Protein AF-Q1CZP7-F1 (afdb_monomer_lite)

Sequence (138 aa):
MSERHPLPHEVVRAWRQCQLPRPSSPALLDLFERGFQALWRRGRSALGEVTLVVILERVLQRVVQAHPHLSALVVTSEGLRFEGLHPVVAEFDPERLEESLVVLVEEWLRVLGALTGEVLSAALREELLAVEGTRPPR

Secondary structure (DSSP, 8-state):
----PPPHHHHHHHHHHTSPSPPPHHHHHHHHHHHHHHHHHHHHHHH-HHHHHHHHHHHHHHHHTT-GGGGG-EEETTEEE-TTTTTTGGGS-HHHHHHHHHHHHHHHHHHHHHHHTTHHHHHHHHHHHTPPP-PPP-

Radius of gyration: 14.55 Å; chains: 1; bounding box: 40×35×41 Å

Structure (mmCIF, N/CA/C/O backbone):
data_AF-Q1CZP7-F1
#
_entry.id   AF-Q1CZP7-F1
#
loop_
_atom_site.group_PDB
_atom_site.id
_atom_site.type_symbol
_atom_site.label_atom_id
_atom_site.label_alt_id
_atom_site.label_comp_id
_atom_site.label_asym_id
_atom_site.label_entity_id
_atom_site.label_seq_id
_atom_site.pdbx_PDB_ins_code
_atom_site.Cartn_x
_atom_site.Cartn_y
_atom_site.Cartn_z
_atom_site.occupancy
_atom_site.B_iso_or_equiv
_atom_site.auth_seq_id
_atom_site.auth_comp_id
_atom_site.auth_asym_id
_atom_site.auth_atom_id
_atom_site.pdbx_PDB_model_num
ATOM 1 N N . MET A 1 1 ? 2.419 20.225 22.899 1.00 34.28 1 MET A N 1
ATOM 2 C CA . MET A 1 1 ? 3.570 19.938 22.020 1.00 34.28 1 MET A CA 1
ATOM 3 C C . MET A 1 1 ? 3.029 19.123 20.863 1.00 34.28 1 MET A C 1
ATOM 5 O O . MET A 1 1 ? 2.687 17.974 21.081 1.00 34.28 1 MET A O 1
ATOM 9 N N . SER A 1 2 ? 2.811 19.730 19.695 1.00 37.66 2 SER A N 1
ATOM 10 C CA . SER A 1 2 ? 2.306 18.986 18.535 1.00 37.66 2 SER A CA 1
ATOM 11 C C . SER A 1 2 ? 3.445 18.147 17.969 1.00 37.66 2 SER A C 1
ATOM 13 O O . SER A 1 2 ? 4.345 18.689 17.329 1.00 37.66 2 SER A O 1
ATOM 15 N N . GLU A 1 3 ? 3.435 16.846 18.244 1.00 45.94 3 GLU A N 1
ATOM 16 C CA . GLU A 1 3 ? 4.293 15.883 17.559 1.00 45.94 3 GLU A CA 1
ATOM 17 C C . GLU A 1 3 ? 3.949 15.925 16.067 1.00 45.94 3 GLU A C 1
ATOM 19 O O . GLU A 1 3 ? 2.875 15.485 15.647 1.00 45.94 3 GLU A O 1
ATOM 24 N N . ARG A 1 4 ? 4.835 16.517 15.253 1.00 53.47 4 ARG A N 1
ATOM 25 C CA . ARG A 1 4 ? 4.748 16.403 13.795 1.00 53.47 4 ARG A CA 1
ATOM 26 C C . ARG A 1 4 ? 4.972 14.937 13.447 1.00 53.47 4 ARG A C 1
ATOM 28 O O . ARG A 1 4 ? 6.110 14.484 13.397 1.00 53.47 4 ARG A O 1
ATOM 35 N N . HIS A 1 5 ? 3.886 14.208 13.227 1.00 57.84 5 HIS A N 1
ATOM 36 C CA . HIS A 1 5 ? 3.965 12.891 12.620 1.00 57.84 5 HIS A CA 1
ATOM 37 C C . HIS A 1 5 ? 4.403 13.074 11.160 1.00 57.84 5 HIS A C 1
ATOM 39 O O . HIS A 1 5 ? 3.803 13.902 10.466 1.00 57.84 5 HIS A O 1
ATOM 45 N N . PRO A 1 6 ? 5.447 12.362 10.699 1.00 63.00 6 PRO A N 1
ATOM 46 C CA . PRO A 1 6 ? 5.902 12.458 9.319 1.00 63.00 6 PRO A CA 1
ATOM 47 C C . PRO A 1 6 ? 4.767 12.076 8.372 1.00 63.00 6 PRO A C 1
ATOM 49 O O . PRO A 1 6 ? 3.977 11.163 8.648 1.00 63.00 6 PRO A O 1
ATOM 52 N N . LEU A 1 7 ? 4.667 12.809 7.264 1.00 72.94 7 LEU A N 1
ATOM 53 C CA . LEU A 1 7 ? 3.611 12.584 6.283 1.00 72.94 7 LEU A CA 1
ATOM 54 C C . LEU A 1 7 ? 3.800 11.198 5.637 1.00 72.94 7 LEU A C 1
ATOM 56 O O . LEU A 1 7 ? 4.934 10.724 5.538 1.00 72.94 7 LEU A O 1
ATOM 60 N N . PRO A 1 8 ? 2.727 10.538 5.156 1.00 72.44 8 PR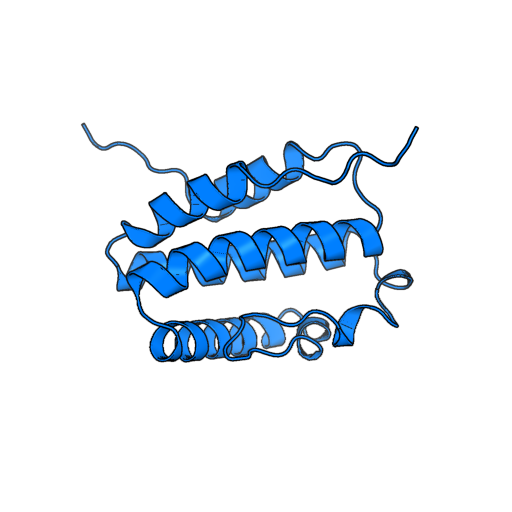O A N 1
ATOM 61 C CA . PRO A 1 8 ? 2.825 9.201 4.564 1.00 72.44 8 PRO A CA 1
ATOM 62 C C . PRO A 1 8 ? 3.934 9.070 3.511 1.00 72.44 8 PRO A C 1
ATOM 64 O O . PRO A 1 8 ? 4.673 8.089 3.521 1.00 72.44 8 PRO A O 1
ATOM 67 N N . HIS A 1 9 ? 4.112 10.096 2.676 1.00 72.62 9 HIS A N 1
ATOM 68 C CA . HIS A 1 9 ? 5.128 10.105 1.627 1.00 72.62 9 HIS A CA 1
ATOM 69 C C . HIS A 1 9 ? 6.569 10.143 2.136 1.00 72.62 9 HIS A C 1
ATOM 71 O O . HIS A 1 9 ? 7.462 9.551 1.533 1.00 72.62 9 HIS A O 1
ATOM 77 N N . GLU A 1 10 ? 6.821 10.799 3.268 1.00 79.62 10 GLU A N 1
ATOM 78 C CA . GLU A 1 10 ? 8.163 10.867 3.848 1.00 79.62 10 GLU A CA 1
ATOM 79 C C . GLU A 1 10 ? 8.587 9.492 4.368 1.00 79.62 10 GLU A C 1
ATOM 81 O O . GLU A 1 10 ? 9.721 9.072 4.145 1.00 79.62 10 GLU A O 1
ATOM 86 N N . VAL A 1 11 ? 7.662 8.752 4.992 1.00 84.69 11 VAL A N 1
ATOM 87 C CA . VAL A 1 11 ? 7.957 7.423 5.544 1.00 84.69 11 VAL A CA 1
ATOM 88 C C . VAL A 1 11 ? 8.129 6.372 4.457 1.00 84.69 11 VAL A C 1
ATOM 90 O O . VAL A 1 11 ? 9.077 5.596 4.528 1.00 84.69 11 VAL A O 1
ATOM 93 N N . VAL A 1 12 ? 7.268 6.349 3.435 1.00 86.44 12 VAL A N 1
ATOM 94 C CA . VAL A 1 12 ? 7.395 5.370 2.340 1.00 86.44 12 VAL A CA 1
ATOM 95 C C . VAL A 1 12 ? 8.710 5.584 1.581 1.00 86.44 12 VAL A C 1
ATOM 97 O O . VAL A 1 12 ? 9.421 4.623 1.281 1.00 86.44 12 VAL A O 1
ATOM 100 N N . ARG A 1 13 ? 9.098 6.846 1.346 1.00 84.06 13 ARG A N 1
ATOM 101 C CA . ARG A 1 13 ? 10.393 7.182 0.737 1.00 84.06 13 ARG A CA 1
ATOM 102 C C . ARG A 1 13 ? 11.572 6.816 1.632 1.00 84.06 13 ARG A C 1
ATOM 104 O O . ARG A 1 13 ? 12.543 6.260 1.124 1.00 84.06 13 ARG A O 1
ATOM 111 N N . ALA A 1 14 ? 11.499 7.096 2.933 1.00 85.25 14 ALA A N 1
ATOM 112 C CA . ALA A 1 14 ? 12.545 6.722 3.883 1.00 85.25 14 ALA A CA 1
ATOM 113 C C . ALA A 1 14 ? 12.726 5.198 3.944 1.00 85.25 14 ALA A C 1
ATOM 115 O O . ALA A 1 14 ? 13.845 4.710 3.802 1.00 85.25 14 ALA A O 1
ATOM 116 N N . TRP A 1 15 ? 11.624 4.449 4.047 1.00 88.50 15 TRP A N 1
ATOM 117 C CA . TRP A 1 15 ? 11.628 2.988 4.002 1.00 88.50 15 TRP A CA 1
ATOM 118 C C . TRP A 1 15 ? 12.312 2.466 2.737 1.00 88.50 15 TRP A C 1
ATOM 120 O O . TRP A 1 15 ? 13.215 1.639 2.835 1.00 88.50 15 TRP A O 1
ATOM 130 N N . ARG A 1 16 ? 11.976 3.003 1.556 1.00 87.88 16 ARG A N 1
ATOM 131 C CA . ARG A 1 16 ? 12.665 2.652 0.306 1.00 87.88 16 ARG A CA 1
ATOM 132 C C . ARG A 1 16 ? 14.156 2.974 0.389 1.00 87.88 16 ARG A C 1
ATOM 134 O O . ARG A 1 16 ? 14.985 2.154 0.003 1.00 87.88 16 ARG A O 1
ATOM 141 N N . GLN A 1 17 ? 14.524 4.171 0.840 1.00 83.44 17 GLN A N 1
ATOM 142 C CA . GLN A 1 17 ?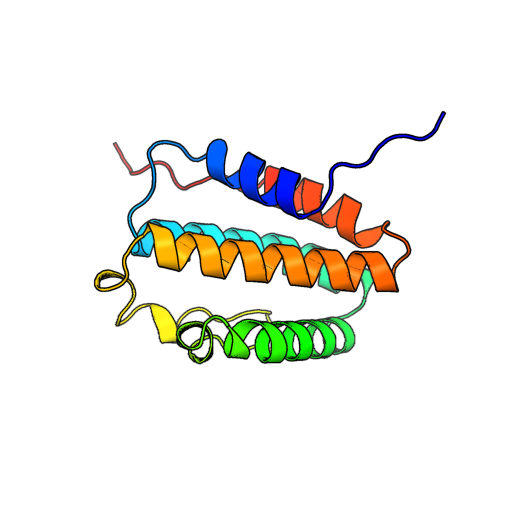 15.922 4.618 0.884 1.00 83.44 17 GLN A CA 1
ATOM 143 C C . GLN A 1 17 ? 16.800 3.752 1.795 1.00 83.44 17 GLN A C 1
ATOM 145 O O . GLN A 1 17 ? 17.999 3.654 1.546 1.00 83.44 17 GLN A O 1
ATOM 150 N N . CYS A 1 18 ? 16.223 3.078 2.790 1.00 82.25 18 CYS A N 1
ATOM 151 C CA . CYS A 1 18 ? 16.938 2.104 3.612 1.00 82.25 18 CYS A CA 1
ATOM 152 C C . CYS A 1 18 ? 17.309 0.812 2.856 1.00 82.25 18 CYS A C 1
ATOM 154 O O . CYS A 1 18 ? 18.206 0.099 3.296 1.00 82.25 18 CYS A O 1
ATOM 156 N N . GLN A 1 19 ? 16.690 0.528 1.706 1.00 80.06 19 GLN A N 1
ATOM 157 C CA . GLN A 1 19 ? 16.872 -0.716 0.942 1.00 80.06 19 GLN A CA 1
ATOM 158 C C . GLN A 1 19 ? 17.930 -0.604 -0.164 1.00 80.06 19 GLN A C 1
ATOM 160 O O . GLN A 1 19 ? 17.745 -1.126 -1.260 1.00 80.06 19 GLN A O 1
ATOM 165 N N . LEU A 1 20 ? 19.030 0.113 0.084 1.00 72.19 20 LEU A N 1
ATOM 166 C CA . LEU A 1 20 ? 20.118 0.248 -0.891 1.00 72.19 20 LEU A CA 1
ATOM 167 C C . LEU A 1 20 ? 20.957 -1.043 -1.001 1.00 72.19 20 LEU A C 1
ATOM 169 O O . LEU A 1 20 ? 21.191 -1.704 0.014 1.00 72.19 20 LEU A O 1
ATOM 173 N N . PRO A 1 21 ? 21.495 -1.380 -2.193 1.00 79.69 21 PRO A N 1
ATOM 174 C CA . PRO A 1 21 ? 21.443 -0.636 -3.459 1.00 79.69 21 PRO A CA 1
ATOM 175 C C . PRO A 1 21 ? 20.060 -0.679 -4.120 1.00 79.69 21 PRO A C 1
ATOM 177 O O . PRO A 1 21 ? 19.236 -1.522 -3.788 1.00 79.69 21 PRO A O 1
ATOM 180 N N . ARG A 1 22 ? 19.806 0.228 -5.073 1.00 78.81 22 ARG A N 1
ATOM 181 C CA . ARG A 1 22 ? 18.522 0.280 -5.782 1.00 78.81 22 ARG A CA 1
ATOM 182 C C . ARG A 1 22 ? 18.169 -1.101 -6.369 1.00 78.81 22 ARG A C 1
ATOM 184 O O . ARG A 1 22 ? 18.976 -1.622 -7.142 1.00 78.81 22 ARG A O 1
ATOM 191 N N . PRO A 1 23 ? 16.996 -1.677 -6.053 1.00 81.56 23 PRO A N 1
ATOM 192 C CA . PRO A 1 23 ? 16.636 -2.985 -6.573 1.00 81.56 23 PRO A CA 1
ATOM 193 C C . PRO A 1 23 ? 16.273 -2.914 -8.062 1.00 81.56 23 PRO A C 1
ATOM 195 O O . PRO A 1 23 ? 15.847 -1.876 -8.571 1.00 81.56 23 PRO A O 1
ATOM 198 N N . SER A 1 24 ? 16.423 -4.041 -8.756 1.00 89.44 24 SER A N 1
ATOM 199 C CA . SER A 1 24 ? 15.825 -4.248 -10.077 1.00 89.44 24 SER A CA 1
ATOM 200 C C . SER A 1 24 ? 14.295 -4.266 -9.980 1.00 89.44 24 SER A C 1
ATOM 202 O O . SER A 1 24 ? 13.748 -4.479 -8.899 1.00 89.44 24 SER A O 1
ATOM 204 N N . SER A 1 25 ? 13.585 -4.098 -11.098 1.00 92.00 25 SER A N 1
ATOM 205 C CA . SER A 1 25 ? 12.114 -4.118 -11.121 1.00 92.00 25 SER A CA 1
ATOM 206 C C . SER A 1 25 ? 11.490 -5.365 -10.463 1.00 92.00 25 SER A C 1
ATOM 208 O O . SER A 1 25 ? 10.584 -5.189 -9.650 1.00 92.00 25 SER A O 1
ATOM 210 N N . PRO A 1 26 ? 11.987 -6.604 -10.687 1.00 91.88 26 PRO A N 1
ATOM 211 C CA . PRO A 1 26 ? 11.509 -7.773 -9.942 1.00 91.88 26 PRO A CA 1
ATOM 212 C C . PRO A 1 26 ? 11.734 -7.665 -8.426 1.00 91.88 26 PRO A C 1
ATOM 214 O O . PRO A 1 26 ? 10.818 -7.897 -7.646 1.00 91.88 26 PRO A O 1
ATOM 217 N N . ALA A 1 27 ? 12.929 -7.248 -7.995 1.00 90.69 27 ALA A N 1
ATOM 218 C CA . ALA A 1 27 ? 13.248 -7.122 -6.572 1.00 90.69 27 ALA A CA 1
ATOM 219 C C . ALA A 1 27 ? 12.465 -5.984 -5.888 1.00 90.69 27 ALA A C 1
ATOM 221 O O . ALA A 1 27 ? 12.162 -6.069 -4.698 1.00 90.69 27 ALA A O 1
ATOM 222 N N . LEU A 1 28 ? 12.126 -4.925 -6.634 1.00 91.94 28 LEU A N 1
ATOM 223 C CA . LEU A 1 28 ? 11.204 -3.880 -6.196 1.00 91.94 28 LEU A CA 1
ATOM 224 C C . LEU A 1 28 ? 9.806 -4.460 -5.981 1.00 91.94 28 LEU A C 1
ATOM 226 O O . LEU A 1 28 ? 9.219 -4.225 -4.929 1.00 91.94 28 LEU A O 1
ATOM 230 N N . LEU A 1 29 ? 9.293 -5.237 -6.937 1.00 92.88 29 LEU A N 1
ATOM 231 C CA . LEU A 1 29 ? 7.976 -5.859 -6.825 1.00 92.88 29 LEU A CA 1
ATOM 232 C C . LEU A 1 29 ? 7.879 -6.744 -5.577 1.00 92.88 29 LEU A C 1
ATOM 234 O O . LEU A 1 29 ? 6.975 -6.541 -4.772 1.00 92.88 29 LEU A O 1
ATOM 238 N N . ASP A 1 30 ? 8.868 -7.613 -5.355 1.00 92.50 30 ASP A N 1
ATOM 239 C CA . ASP A 1 30 ? 8.933 -8.486 -4.175 1.00 92.50 30 ASP A CA 1
ATOM 240 C C . ASP A 1 30 ? 8.988 -7.684 -2.861 1.00 92.50 30 ASP A C 1
ATOM 242 O O . ASP A 1 30 ? 8.360 -8.037 -1.859 1.00 92.50 30 ASP A O 1
ATOM 246 N N . LEU A 1 31 ? 9.758 -6.589 -2.835 1.00 92.69 31 LEU A N 1
ATOM 247 C CA . LEU A 1 31 ? 9.850 -5.706 -1.671 1.00 92.69 31 LEU A CA 1
ATOM 248 C C . LEU A 1 31 ? 8.494 -5.064 -1.353 1.00 92.69 31 LEU A C 1
ATOM 250 O O . LEU A 1 31 ? 8.078 -5.053 -0.192 1.00 92.69 31 LEU A O 1
ATOM 254 N N . PHE A 1 32 ? 7.814 -4.533 -2.369 1.00 94.19 32 PHE A N 1
ATOM 255 C CA . PHE A 1 32 ? 6.507 -3.909 -2.199 1.00 94.19 32 PHE A CA 1
ATOM 256 C C . PHE A 1 32 ? 5.435 -4.926 -1.837 1.00 94.19 32 PHE A C 1
ATOM 258 O O . PHE A 1 32 ? 4.630 -4.634 -0.959 1.00 94.19 32 PHE A O 1
ATOM 265 N N . GLU A 1 33 ? 5.452 -6.122 -2.417 1.00 94.88 33 GLU A N 1
ATOM 266 C CA . GLU A 1 33 ? 4.530 -7.189 -2.038 1.00 94.88 33 GLU A CA 1
ATOM 267 C C . GLU A 1 33 ? 4.653 -7.518 -0.542 1.00 94.88 33 GLU A C 1
ATOM 269 O O . GLU A 1 33 ? 3.653 -7.498 0.181 1.00 94.88 33 GLU A O 1
ATOM 274 N N . ARG A 1 34 ? 5.879 -7.701 -0.029 1.00 94.06 34 ARG A N 1
ATOM 275 C CA . ARG A 1 34 ? 6.110 -7.897 1.416 1.00 94.06 34 ARG A CA 1
ATOM 276 C C . ARG A 1 34 ? 5.644 -6.707 2.254 1.00 94.06 34 ARG A C 1
ATOM 278 O O . ARG A 1 34 ? 5.028 -6.904 3.304 1.00 94.06 34 ARG A O 1
ATOM 285 N N . GLY A 1 35 ? 5.915 -5.486 1.791 1.00 94.38 35 GLY A N 1
ATOM 286 C CA . GLY A 1 35 ? 5.437 -4.250 2.413 1.00 94.38 35 GLY A CA 1
ATOM 287 C C . GLY A 1 35 ? 3.914 -4.237 2.550 1.00 94.38 35 GLY A C 1
ATOM 288 O O . GLY A 1 35 ? 3.382 -4.085 3.650 1.00 94.38 35 GLY A O 1
ATOM 289 N N . PHE A 1 36 ? 3.202 -4.490 1.452 1.00 95.88 36 PHE A N 1
ATOM 290 C CA . PHE A 1 36 ? 1.744 -4.570 1.426 1.00 95.88 36 PHE A CA 1
ATOM 291 C C . PHE A 1 36 ? 1.202 -5.684 2.314 1.00 95.88 36 PHE A C 1
ATOM 293 O O . PHE A 1 36 ? 0.217 -5.461 3.012 1.00 95.88 36 PHE A O 1
ATOM 300 N N . GLN A 1 37 ? 1.837 -6.855 2.346 1.00 95.31 37 GLN A N 1
ATOM 301 C CA . GLN A 1 37 ? 1.418 -7.946 3.227 1.00 95.31 37 GLN A CA 1
ATOM 302 C C . GLN A 1 37 ? 1.564 -7.582 4.714 1.00 95.31 37 GLN A C 1
ATOM 304 O O . GLN A 1 37 ? 0.690 -7.914 5.519 1.00 95.31 37 GLN A O 1
ATO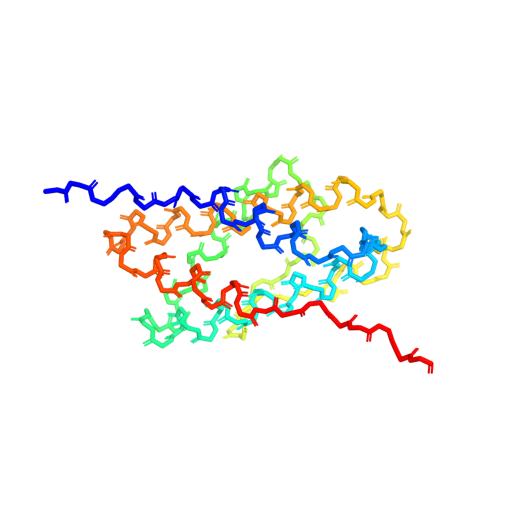M 309 N N . ALA A 1 38 ? 2.635 -6.884 5.109 1.00 94.94 38 ALA A N 1
ATOM 310 C CA . ALA A 1 38 ? 2.794 -6.396 6.481 1.00 94.94 38 ALA A CA 1
ATOM 311 C C . ALA A 1 38 ? 1.688 -5.394 6.849 1.00 94.94 38 ALA A C 1
ATOM 313 O O . ALA A 1 38 ? 0.970 -5.587 7.835 1.00 94.94 38 ALA A O 1
ATOM 314 N N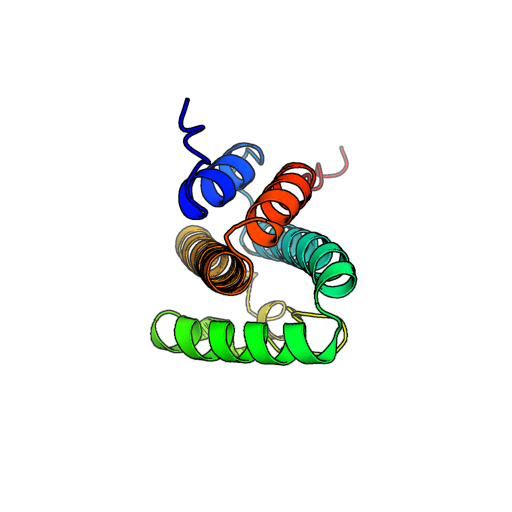 . LEU A 1 39 ? 1.476 -4.400 5.985 1.00 95.88 39 LEU A N 1
ATOM 315 C CA . LEU A 1 39 ? 0.416 -3.407 6.133 1.00 95.88 39 LEU A CA 1
ATOM 316 C C . LEU A 1 39 ? -0.978 -4.052 6.197 1.00 95.88 39 LEU A C 1
ATOM 318 O O . LEU A 1 39 ? -1.791 -3.716 7.059 1.00 95.88 39 LEU A O 1
ATOM 322 N N . TRP A 1 40 ? -1.254 -5.020 5.322 1.00 96.62 40 TRP A N 1
ATOM 323 C CA . TRP A 1 40 ? -2.529 -5.728 5.261 1.00 96.62 40 TRP A CA 1
ATOM 324 C C . TRP A 1 40 ? -2.825 -6.476 6.555 1.00 96.62 40 TRP A C 1
ATOM 326 O O . TRP A 1 40 ? -3.903 -6.311 7.123 1.00 96.62 40 TRP A O 1
ATOM 336 N N . ARG A 1 41 ? -1.865 -7.257 7.069 1.00 95.44 41 ARG A N 1
ATOM 337 C CA . ARG A 1 41 ? -2.035 -8.006 8.326 1.00 95.44 41 ARG A CA 1
ATOM 338 C C . ARG A 1 41 ? -2.388 -7.077 9.485 1.00 95.44 41 ARG A C 1
ATOM 340 O O . ARG A 1 41 ? -3.337 -7.348 10.226 1.00 95.44 41 ARG A O 1
ATOM 347 N N . ARG A 1 42 ? -1.674 -5.957 9.614 1.00 95.00 42 ARG A N 1
ATOM 348 C CA . ARG A 1 42 ? -1.925 -4.978 10.677 1.00 95.00 42 ARG A CA 1
ATOM 349 C C . ARG A 1 42 ? -3.257 -4.249 10.502 1.00 95.00 42 ARG A C 1
ATOM 351 O O . ARG A 1 42 ? -3.980 -4.079 11.487 1.00 95.00 42 ARG A O 1
ATOM 358 N N . GLY A 1 43 ? -3.589 -3.847 9.275 1.00 95.06 43 GLY A N 1
ATOM 359 C CA . GLY A 1 43 ? -4.843 -3.174 8.935 1.00 95.06 43 GLY A CA 1
ATOM 360 C C . GLY A 1 43 ? -6.061 -4.069 9.152 1.00 95.06 43 GLY A C 1
ATOM 361 O O . GLY A 1 43 ? -7.054 -3.632 9.733 1.00 95.06 43 GLY A O 1
ATOM 362 N N . ARG A 1 44 ? -5.960 -5.347 8.769 1.00 95.88 44 ARG A N 1
ATOM 363 C CA . ARG A 1 44 ? -7.025 -6.348 8.916 1.00 95.88 44 ARG A CA 1
ATOM 364 C C . ARG A 1 44 ? -7.387 -6.560 10.381 1.00 95.88 44 ARG A C 1
ATOM 366 O O . ARG A 1 44 ? -8.567 -6.656 10.700 1.00 95.88 44 ARG A O 1
ATOM 373 N N . SER A 1 45 ? -6.389 -6.592 11.264 1.00 93.56 45 SER A N 1
ATOM 374 C CA . SER A 1 45 ? -6.595 -6.689 12.716 1.00 93.56 45 SER A CA 1
ATOM 375 C C . SER A 1 45 ? -7.370 -5.489 13.286 1.00 93.56 45 SER A C 1
ATOM 377 O O . SER A 1 45 ? -8.121 -5.635 14.245 1.00 93.56 45 SER A O 1
ATOM 379 N N . ALA A 1 46 ? -7.233 -4.305 12.677 1.00 93.38 46 ALA A N 1
ATOM 380 C CA . ALA A 1 46 ? -7.868 -3.080 13.158 1.00 93.38 46 ALA A CA 1
ATOM 381 C C . ALA A 1 46 ? -9.274 -2.826 12.582 1.00 93.38 46 ALA A C 1
ATOM 383 O O . ALA A 1 46 ? -10.163 -2.415 13.321 1.00 93.38 46 ALA A O 1
ATOM 384 N N . LEU A 1 47 ? -9.477 -3.028 11.275 1.00 94.25 47 LEU A N 1
ATOM 385 C CA . LEU A 1 47 ? -10.713 -2.638 10.569 1.00 94.25 47 LEU A CA 1
ATOM 386 C C . LEU A 1 47 ? -11.566 -3.819 10.091 1.00 94.25 47 LEU A C 1
ATOM 388 O O . LEU A 1 47 ? -12.684 -3.618 9.607 1.00 94.25 47 LEU A O 1
ATOM 392 N N . GLY A 1 48 ? -11.046 -5.040 10.208 1.00 95.81 48 GLY A N 1
ATOM 393 C CA . GLY A 1 48 ? -11.632 -6.219 9.589 1.00 95.81 48 GLY A CA 1
ATOM 394 C C . GLY A 1 48 ? -11.356 -6.296 8.085 1.00 95.81 48 GLY A C 1
ATOM 395 O O . GLY A 1 48 ? -11.006 -5.319 7.424 1.00 95.81 48 GLY A O 1
ATOM 396 N N . GLU A 1 49 ? -11.507 -7.501 7.543 1.00 95.75 49 GLU A N 1
ATOM 397 C CA . GLU A 1 49 ? -11.172 -7.829 6.153 1.00 95.75 49 GLU A CA 1
ATOM 398 C C . GLU A 1 49 ? -12.040 -7.068 5.142 1.00 95.75 49 GLU A C 1
ATOM 400 O O . GLU A 1 49 ? -11.510 -6.368 4.285 1.00 95.75 49 GLU A O 1
ATOM 405 N N . VAL A 1 50 ? -13.369 -7.142 5.283 1.00 96.88 50 VAL A N 1
ATOM 406 C CA . VAL A 1 50 ? -14.329 -6.550 4.331 1.00 96.88 50 VAL A CA 1
ATOM 407 C C . VAL A 1 50 ? -14.105 -5.046 4.167 1.00 96.88 50 VAL A C 1
ATOM 409 O O . VAL A 1 50 ? -14.022 -4.545 3.048 1.00 96.88 50 VAL A O 1
ATOM 412 N N . THR A 1 51 ? -13.955 -4.322 5.277 1.00 96.31 51 THR A N 1
ATOM 413 C CA . THR A 1 51 ? -13.697 -2.876 5.265 1.00 96.31 51 THR A CA 1
ATOM 414 C C . THR A 1 51 ? -12.395 -2.552 4.538 1.00 96.31 51 THR A C 1
ATOM 416 O O . THR A 1 51 ? -12.336 -1.608 3.750 1.00 96.31 51 THR A O 1
ATOM 419 N N . LEU A 1 52 ? -11.345 -3.336 4.793 1.00 96.88 52 LEU A N 1
ATOM 420 C CA . LEU A 1 52 ? -10.025 -3.086 4.231 1.00 96.88 52 LEU A CA 1
ATOM 421 C C . LEU A 1 52 ? -9.973 -3.372 2.727 1.00 96.88 52 LEU A C 1
ATOM 423 O O . LEU A 1 52 ? -9.363 -2.588 2.001 1.00 96.88 52 LEU A O 1
ATOM 427 N N . VAL A 1 53 ? -10.662 -4.424 2.262 1.00 98.06 53 VAL A N 1
ATOM 428 C CA . VAL A 1 53 ? -10.853 -4.720 0.831 1.00 98.06 53 VAL A CA 1
ATOM 429 C C . VAL A 1 53 ? -11.474 -3.515 0.129 1.00 98.06 53 VAL A C 1
ATOM 431 O O . VAL A 1 53 ? -10.869 -2.974 -0.791 1.00 98.06 53 VAL A O 1
ATOM 434 N N . VAL A 1 54 ? -12.619 -3.026 0.616 1.00 98.00 54 VAL A N 1
ATOM 435 C CA . VAL A 1 54 ? -13.351 -1.911 -0.017 1.00 98.00 54 VAL A CA 1
ATOM 436 C C . VAL A 1 54 ? -12.505 -0.635 -0.083 1.00 98.00 54 VAL A C 1
ATOM 438 O O . VAL A 1 54 ? -12.519 0.090 -1.082 1.00 98.00 54 VAL A O 1
ATOM 441 N N . ILE A 1 55 ? -11.747 -0.342 0.978 1.00 97.25 55 ILE A N 1
ATOM 442 C CA . ILE A 1 55 ? -10.843 0.814 1.001 1.00 97.25 55 ILE A CA 1
ATOM 443 C C . ILE A 1 55 ? -9.734 0.649 -0.042 1.00 97.25 55 ILE A C 1
ATOM 445 O O . ILE A 1 55 ? -9.469 1.583 -0.802 1.00 97.25 55 ILE A O 1
ATOM 449 N N . LEU A 1 56 ? -9.088 -0.517 -0.082 1.00 97.62 56 LEU A N 1
ATOM 450 C CA . LEU A 1 56 ? -7.965 -0.771 -0.978 1.00 97.62 56 LEU A CA 1
ATOM 451 C C . LEU A 1 56 ? -8.401 -0.815 -2.449 1.00 97.62 56 LEU A C 1
ATOM 453 O O . LEU A 1 56 ? -7.713 -0.241 -3.288 1.00 97.62 56 LEU A O 1
ATOM 457 N N . GLU A 1 57 ? -9.563 -1.392 -2.762 1.00 97.88 57 GLU A N 1
ATOM 458 C CA . GLU A 1 57 ? -10.163 -1.355 -4.105 1.00 97.88 57 GLU A CA 1
ATOM 459 C C . GLU A 1 57 ? -10.361 0.081 -4.585 1.00 97.88 57 GLU A C 1
ATOM 461 O O . GLU A 1 57 ? -9.944 0.443 -5.686 1.00 97.88 57 GLU A O 1
ATOM 466 N N . ARG A 1 58 ? -10.943 0.934 -3.736 1.00 97.19 58 ARG A N 1
ATOM 467 C CA . ARG A 1 58 ? -11.162 2.345 -4.065 1.00 97.19 58 ARG A CA 1
ATOM 468 C C . ARG A 1 58 ? -9.849 3.096 -4.284 1.00 97.19 58 ARG A C 1
ATOM 470 O O . ARG A 1 58 ? -9.771 3.950 -5.170 1.00 97.19 58 ARG A O 1
ATOM 477 N N . VAL A 1 59 ? -8.835 2.819 -3.467 1.00 97.69 59 VAL A N 1
ATOM 478 C CA . VAL A 1 59 ? -7.500 3.410 -3.625 1.00 97.69 59 VAL A CA 1
ATOM 479 C C . VAL A 1 59 ? -6.883 2.958 -4.945 1.00 97.69 59 VAL A C 1
ATOM 481 O O . VAL A 1 59 ? -6.477 3.806 -5.737 1.00 97.69 59 VAL A O 1
ATOM 484 N N . LEU A 1 60 ? -6.884 1.655 -5.231 1.00 98.00 60 LEU A N 1
ATOM 485 C CA . LEU A 1 60 ? -6.325 1.107 -6.463 1.00 98.00 60 LEU A CA 1
ATOM 486 C C . LEU A 1 60 ? -7.012 1.699 -7.700 1.00 98.00 60 LEU A C 1
ATOM 488 O O . LEU A 1 60 ? -6.330 2.197 -8.592 1.00 98.00 60 LEU A O 1
ATOM 492 N N . GLN A 1 61 ? -8.347 1.749 -7.720 1.00 97.31 61 GLN A N 1
ATOM 493 C CA . GLN A 1 61 ? -9.116 2.356 -8.815 1.00 97.31 61 GLN A CA 1
ATOM 494 C C . GLN A 1 61 ? -8.713 3.810 -9.091 1.00 97.31 61 GLN A C 1
ATOM 496 O O . GLN A 1 61 ? -8.671 4.228 -10.249 1.00 97.31 61 GLN A O 1
ATOM 501 N N . ARG A 1 62 ? -8.404 4.580 -8.039 1.00 96.62 62 ARG A N 1
ATOM 502 C CA . ARG A 1 62 ? -7.936 5.965 -8.157 1.00 96.62 62 ARG A CA 1
ATOM 503 C C . ARG A 1 62 ? -6.515 6.036 -8.712 1.00 96.62 62 ARG A C 1
ATOM 505 O O . ARG A 1 62 ? -6.269 6.835 -9.611 1.00 96.62 62 ARG A O 1
ATOM 512 N N . VAL A 1 63 ? -5.591 5.229 -8.192 1.00 97.06 63 VAL A N 1
ATOM 513 C CA . VAL A 1 63 ? -4.177 5.270 -8.604 1.00 97.06 63 VAL A CA 1
ATOM 514 C C . VAL A 1 63 ? -3.997 4.762 -10.039 1.00 97.06 63 VAL A C 1
ATOM 516 O O . VAL A 1 63 ? -3.218 5.342 -10.794 1.00 97.06 63 VAL A O 1
ATOM 519 N N . VAL A 1 64 ? -4.779 3.765 -10.466 1.00 97.38 64 VAL A N 1
ATOM 520 C CA . VAL A 1 64 ? -4.763 3.228 -11.841 1.00 97.38 64 VAL A CA 1
ATOM 521 C C . VAL A 1 64 ? -5.052 4.298 -12.901 1.00 97.38 64 VAL A C 1
ATOM 523 O O . VAL A 1 64 ? -4.537 4.198 -14.010 1.00 97.38 64 VAL A O 1
ATOM 526 N N . GLN A 1 65 ? -5.797 5.362 -12.575 1.00 96.31 65 GLN A N 1
ATOM 527 C CA . GLN A 1 65 ? -6.035 6.466 -13.517 1.00 96.31 65 GLN A CA 1
ATOM 528 C C . GLN A 1 65 ? -4.743 7.200 -13.912 1.00 96.31 65 GLN A C 1
ATOM 530 O O . GLN A 1 65 ? -4.621 7.658 -15.045 1.00 96.31 65 GLN A O 1
ATOM 535 N N . ALA A 1 66 ? -3.780 7.311 -12.991 1.00 95.62 66 ALA A N 1
ATOM 536 C CA . ALA A 1 66 ? -2.479 7.938 -13.238 1.00 95.62 66 ALA A CA 1
ATOM 537 C C . ALA A 1 66 ? -1.395 6.915 -13.621 1.00 95.62 66 ALA A C 1
ATOM 539 O O . ALA A 1 66 ? -0.461 7.238 -14.355 1.00 95.62 66 ALA A O 1
ATOM 540 N N . HIS A 1 67 ? -1.538 5.669 -13.161 1.00 96.06 67 HIS A N 1
ATOM 541 C CA . HIS A 1 67 ? -0.575 4.587 -13.361 1.00 96.06 67 HIS A CA 1
ATOM 542 C C . HIS A 1 67 ? -1.277 3.326 -13.904 1.00 96.06 67 HIS A C 1
ATOM 544 O O . HIS A 1 67 ? -1.497 2.372 -13.153 1.00 96.06 67 HIS A O 1
ATOM 550 N N . PRO A 1 68 ? -1.640 3.289 -15.205 1.00 95.25 68 PRO A N 1
ATOM 551 C CA . PRO A 1 68 ? -2.488 2.232 -15.764 1.00 95.25 68 PRO A CA 1
ATOM 552 C C . PRO A 1 68 ? -1.927 0.814 -15.643 1.00 95.25 68 PRO A C 1
ATOM 554 O O . PRO A 1 68 ? -2.695 -0.143 -15.593 1.00 95.25 68 PRO A O 1
ATOM 557 N N . HIS A 1 69 ? -0.604 0.652 -15.563 1.00 93.69 69 HIS A N 1
ATOM 558 C CA . HIS A 1 69 ? 0.031 -0.657 -15.385 1.00 93.69 69 HIS A CA 1
ATOM 559 C C . HIS A 1 69 ? -0.334 -1.324 -14.054 1.00 93.69 69 HIS A C 1
ATOM 561 O O . HIS A 1 69 ? -0.341 -2.547 -13.977 1.00 93.69 69 HIS A O 1
ATOM 567 N N . LEU A 1 70 ? -0.727 -0.555 -13.032 1.00 96.31 70 LEU A N 1
ATOM 568 C CA . LEU A 1 70 ? -1.205 -1.108 -11.762 1.00 96.31 70 LEU A CA 1
ATOM 569 C C . LEU A 1 70 ? -2.575 -1.796 -11.878 1.00 96.31 70 LEU A C 1
ATOM 571 O O . LEU A 1 70 ? -3.003 -2.442 -10.929 1.00 96.31 70 LEU A O 1
ATOM 575 N N . SER A 1 71 ? -3.257 -1.709 -13.027 1.00 96.12 71 SER A N 1
ATOM 576 C CA . SER A 1 71 ? -4.494 -2.467 -13.285 1.00 96.12 71 SER A CA 1
ATOM 577 C C . SER A 1 71 ? -4.289 -3.985 -13.297 1.00 96.12 71 SER A C 1
ATOM 579 O O . SER A 1 71 ? -5.256 -4.729 -13.172 1.00 96.12 71 SER A O 1
ATOM 581 N N . ALA A 1 72 ? -3.039 -4.445 -13.413 1.00 95.88 72 ALA A N 1
ATOM 582 C CA . ALA A 1 72 ? -2.676 -5.850 -13.273 1.00 95.88 72 ALA A CA 1
ATOM 583 C C . ALA A 1 72 ? -2.715 -6.349 -11.813 1.00 95.88 72 ALA A C 1
ATOM 585 O O . ALA A 1 72 ? -2.651 -7.556 -11.580 1.00 95.88 72 ALA A O 1
ATOM 586 N N . LEU A 1 73 ? -2.807 -5.442 -10.832 1.00 97.00 73 LEU A N 1
ATOM 587 C CA . LEU A 1 73 ? -2.962 -5.788 -9.422 1.00 97.00 73 LEU A CA 1
ATOM 588 C C . LEU A 1 73 ? -4.418 -6.134 -9.113 1.00 97.00 73 LEU A C 1
ATOM 590 O O . LEU A 1 73 ? -5.342 -5.491 -9.610 1.00 97.00 73 LEU A O 1
ATOM 594 N N . VAL A 1 74 ? -4.623 -7.114 -8.236 1.00 97.06 74 VAL A N 1
ATOM 595 C CA . VAL A 1 74 ? -5.966 -7.563 -7.846 1.00 97.06 74 VAL A CA 1
ATOM 596 C C . VAL A 1 74 ? -6.120 -7.477 -6.335 1.00 97.06 74 VAL A C 1
ATOM 598 O O . VAL A 1 74 ? -5.287 -7.985 -5.589 1.00 97.06 74 VAL A O 1
ATOM 601 N N . VAL A 1 75 ? -7.192 -6.839 -5.868 1.00 97.69 75 VAL A N 1
ATOM 602 C CA . VAL A 1 75 ? -7.545 -6.846 -4.443 1.00 97.69 75 VAL A CA 1
ATOM 603 C C . VAL A 1 75 ? -8.344 -8.109 -4.137 1.00 97.69 75 VAL A C 1
ATOM 605 O O . VAL A 1 75 ? -9.282 -8.455 -4.848 1.00 97.69 75 VAL A O 1
ATOM 608 N N . THR A 1 76 ? -7.959 -8.805 -3.075 1.00 96.69 76 THR A N 1
ATOM 609 C CA . THR A 1 76 ? -8.592 -10.037 -2.594 1.00 96.69 76 THR A CA 1
ATOM 610 C C . THR A 1 76 ? -8.809 -9.963 -1.083 1.00 96.69 76 THR A C 1
ATOM 612 O O . THR A 1 76 ? -8.314 -9.050 -0.419 1.00 96.69 76 THR A O 1
ATOM 615 N N . SER A 1 77 ? -9.486 -10.960 -0.508 1.00 93.88 77 SER A N 1
ATOM 616 C CA . SER A 1 77 ? -9.603 -11.142 0.950 1.00 93.88 77 SER A CA 1
ATOM 617 C C . SER A 1 77 ? -8.249 -11.283 1.664 1.00 93.88 77 SER A C 1
ATOM 619 O O . SER A 1 77 ? -8.133 -11.026 2.863 1.00 93.88 77 SER A O 1
ATOM 621 N N . GLU A 1 78 ? -7.199 -11.673 0.940 1.00 92.94 78 GLU A N 1
ATOM 622 C CA . GLU A 1 78 ? -5.833 -11.796 1.461 1.00 92.94 78 GLU A CA 1
ATOM 623 C C . GLU A 1 78 ? -4.991 -10.529 1.254 1.00 92.94 78 GLU A C 1
ATOM 625 O O . GLU A 1 78 ? -3.848 -10.475 1.703 1.00 92.94 78 GLU A O 1
ATOM 630 N N . GLY A 1 79 ? -5.562 -9.497 0.629 1.00 94.31 79 GLY A N 1
ATOM 631 C CA . GLY A 1 79 ? -4.890 -8.246 0.307 1.00 94.31 79 GLY A CA 1
ATOM 632 C C . GLY A 1 79 ? -4.600 -8.108 -1.181 1.00 94.31 79 GLY A C 1
ATOM 633 O O . GLY A 1 79 ? -5.347 -8.610 -2.024 1.00 94.31 79 GLY A O 1
ATOM 634 N N . LEU A 1 80 ? -3.534 -7.377 -1.504 1.00 96.56 80 LEU A N 1
ATOM 635 C CA . LEU A 1 80 ? -3.156 -7.053 -2.876 1.00 96.56 80 LEU A CA 1
ATOM 636 C C . LEU A 1 80 ? -2.307 -8.167 -3.494 1.00 96.56 80 LEU A C 1
ATOM 638 O O . LEU A 1 80 ? -1.290 -8.558 -2.928 1.00 96.56 80 LEU A O 1
ATOM 642 N N . ARG A 1 81 ? -2.726 -8.648 -4.661 1.00 96.38 81 ARG A N 1
ATOM 643 C CA . ARG A 1 81 ? -2.065 -9.684 -5.457 1.00 96.38 81 ARG A CA 1
ATOM 644 C C . ARG A 1 81 ? -1.253 -9.036 -6.573 1.00 96.38 81 ARG A C 1
ATOM 646 O O . ARG A 1 81 ? -1.784 -8.206 -7.315 1.00 96.38 81 ARG A O 1
ATOM 653 N N . PHE A 1 82 ? 0.026 -9.396 -6.657 1.00 95.44 82 PHE A N 1
ATOM 654 C CA . PHE A 1 82 ? 1.018 -8.828 -7.576 1.00 95.44 82 PHE A CA 1
ATOM 655 C C . PHE A 1 82 ? 1.283 -9.716 -8.800 1.00 95.44 82 PHE A C 1
ATOM 657 O O . PHE A 1 82 ? 1.958 -9.290 -9.737 1.00 95.44 82 PHE A O 1
ATOM 664 N N . GLU A 1 83 ? 0.696 -10.915 -8.843 1.00 92.69 83 GLU A N 1
ATOM 665 C CA . GLU A 1 83 ? 0.885 -11.961 -9.855 1.00 92.69 83 GLU A CA 1
ATOM 666 C C . GLU A 1 83 ? 0.718 -11.455 -11.291 1.00 92.69 83 GLU A C 1
ATOM 668 O O . GLU A 1 83 ? 1.461 -11.876 -12.175 1.00 92.69 83 GLU A O 1
ATOM 673 N N . GLY A 1 84 ? -0.200 -10.512 -11.527 1.00 92.19 84 GLY A N 1
ATOM 674 C CA . GLY A 1 84 ? -0.412 -9.923 -12.849 1.00 92.19 84 GLY A CA 1
ATOM 675 C C . GLY A 1 84 ? 0.767 -9.091 -13.370 1.00 92.19 84 GLY A C 1
ATOM 676 O O . GLY A 1 84 ? 0.883 -8.902 -14.579 1.00 92.19 84 GLY A O 1
ATOM 677 N N . LEU A 1 85 ? 1.659 -8.615 -12.493 1.00 92.38 85 LEU A N 1
ATOM 678 C CA . LEU A 1 85 ? 2.853 -7.855 -12.873 1.00 92.38 85 LEU A CA 1
ATOM 679 C C . LEU A 1 85 ? 4.082 -8.741 -13.105 1.00 92.38 85 LEU A C 1
ATOM 681 O O . LEU A 1 85 ? 4.922 -8.368 -13.919 1.00 92.38 85 LEU A O 1
ATOM 685 N N . HIS A 1 86 ? 4.201 -9.913 -12.467 1.00 89.12 86 HIS A N 1
ATOM 686 C CA . HIS A 1 86 ? 5.401 -10.764 -12.581 1.00 89.12 86 HIS A CA 1
ATOM 687 C C . HIS A 1 86 ? 5.830 -11.099 -14.022 1.00 89.12 86 HIS A C 1
ATOM 689 O O . HIS A 1 86 ? 7.031 -11.041 -14.286 1.00 89.12 86 HIS A O 1
ATOM 695 N N . PRO A 1 87 ? 4.924 -11.412 -14.973 1.00 89.12 87 PRO A N 1
ATOM 696 C CA . PRO A 1 87 ? 5.329 -11.768 -16.334 1.00 89.12 87 PRO A CA 1
ATOM 697 C C . PRO A 1 87 ? 6.019 -10.629 -17.090 1.00 89.12 87 PRO A C 1
ATOM 699 O O . PRO A 1 87 ? 6.815 -10.886 -17.985 1.00 89.12 87 PRO A O 1
ATOM 702 N N . VAL A 1 88 ? 5.708 -9.382 -16.732 1.00 88.38 88 VAL A N 1
ATOM 703 C CA . VAL A 1 88 ? 6.133 -8.172 -17.452 1.00 88.38 88 VAL A CA 1
ATOM 704 C C . VAL A 1 88 ? 7.044 -7.274 -16.612 1.00 88.38 88 VAL A C 1
ATOM 706 O O . VAL A 1 88 ? 7.602 -6.310 -17.124 1.00 88.38 88 VAL A O 1
ATOM 709 N N . VAL A 1 89 ? 7.241 -7.585 -15.324 1.00 91.44 89 VAL A N 1
ATOM 710 C CA . VAL A 1 89 ? 7.957 -6.729 -14.364 1.00 91.44 89 VAL A CA 1
ATOM 711 C C . VAL A 1 89 ? 9.381 -6.401 -14.815 1.00 91.44 89 VAL A C 1
ATOM 713 O O . VAL A 1 89 ? 9.851 -5.285 -14.613 1.00 91.44 89 VAL A O 1
ATOM 716 N N . ALA A 1 90 ? 10.060 -7.351 -15.462 1.00 89.19 90 ALA A N 1
ATOM 717 C CA . ALA A 1 90 ? 11.429 -7.182 -15.942 1.00 89.19 90 ALA A CA 1
ATOM 718 C C . ALA A 1 90 ? 11.550 -6.159 -17.087 1.00 89.19 90 ALA A C 1
ATOM 720 O O . ALA A 1 90 ? 12.639 -5.640 -17.317 1.00 89.19 90 ALA A O 1
ATOM 721 N N . GLU A 1 91 ? 10.450 -5.864 -17.781 1.00 90.12 91 GLU A N 1
ATOM 722 C CA . GLU A 1 91 ? 10.395 -4.897 -18.882 1.00 90.12 91 GLU A CA 1
ATOM 723 C C . GLU A 1 91 ? 10.116 -3.469 -18.393 1.00 90.12 91 GLU A C 1
ATOM 725 O O . GLU A 1 91 ? 10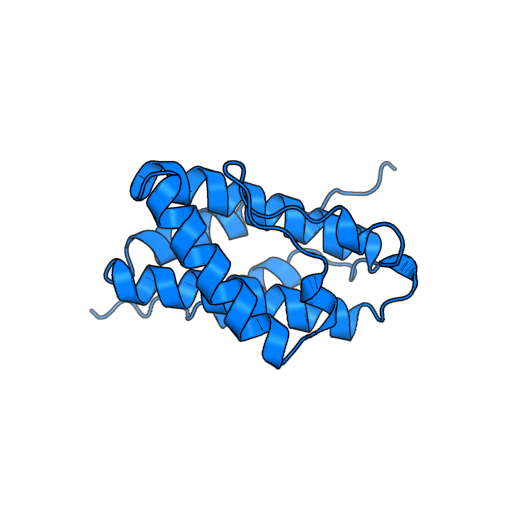.321 -2.506 -19.134 1.00 90.12 91 GLU A O 1
ATOM 730 N N . PHE A 1 92 ? 9.662 -3.307 -17.145 1.00 90.44 92 PHE A N 1
ATOM 731 C CA . PHE A 1 92 ? 9.436 -1.986 -16.577 1.00 90.44 92 PHE A CA 1
ATOM 732 C C . PHE A 1 92 ? 10.745 -1.314 -16.202 1.00 90.44 92 PHE A C 1
ATOM 734 O O . PHE A 1 92 ? 11.620 -1.904 -15.565 1.00 90.44 92 PHE A O 1
ATOM 741 N N . ASP A 1 93 ? 10.803 -0.022 -16.500 1.00 91.06 93 ASP A N 1
ATOM 742 C CA . ASP A 1 93 ? 11.773 0.874 -15.901 1.00 91.06 93 ASP A CA 1
ATOM 743 C C . ASP A 1 93 ? 11.622 0.878 -14.357 1.00 91.06 93 ASP A C 1
ATOM 745 O O . ASP A 1 93 ? 10.520 1.147 -13.854 1.00 91.06 93 ASP A O 1
ATOM 749 N N . PRO A 1 94 ? 12.697 0.582 -13.595 1.00 90.69 94 PRO A N 1
ATOM 750 C CA . PRO A 1 94 ? 12.647 0.529 -12.136 1.00 90.69 94 PRO A CA 1
ATOM 751 C C . PRO A 1 94 ? 12.194 1.841 -11.486 1.00 90.69 94 PRO A C 1
ATOM 753 O O . PRO A 1 94 ? 11.533 1.799 -10.452 1.00 90.69 94 PRO A O 1
ATOM 756 N N . GLU A 1 95 ? 12.535 3.000 -12.066 1.00 90.56 95 GLU A N 1
ATOM 757 C CA . GLU A 1 95 ? 12.124 4.317 -11.550 1.00 90.56 95 GLU A CA 1
ATOM 758 C C . GLU A 1 95 ? 10.619 4.489 -11.592 1.00 90.56 95 GLU A C 1
ATOM 760 O O . GLU A 1 95 ? 9.990 4.770 -10.570 1.00 90.56 95 GLU A O 1
ATOM 765 N N . ARG A 1 96 ? 10.043 4.257 -12.765 1.00 91.50 96 ARG A N 1
ATOM 766 C CA . ARG A 1 96 ? 8.612 4.403 -12.984 1.00 91.50 96 ARG A CA 1
ATOM 767 C C . ARG A 1 96 ? 7.789 3.378 -12.206 1.00 91.50 96 ARG A C 1
ATOM 769 O O . ARG A 1 96 ? 6.712 3.712 -11.705 1.00 91.50 96 ARG A O 1
ATOM 776 N N . LEU A 1 97 ? 8.270 2.135 -12.104 1.00 93.69 97 LEU A N 1
ATOM 777 C CA . LEU A 1 97 ? 7.610 1.108 -11.296 1.00 93.69 97 LEU A CA 1
ATOM 778 C C . LEU A 1 97 ? 7.601 1.519 -9.823 1.00 93.69 97 LEU A C 1
ATOM 780 O O . LEU A 1 97 ? 6.544 1.543 -9.195 1.00 93.69 97 LEU A O 1
ATOM 784 N N . GLU A 1 98 ? 8.761 1.897 -9.295 1.00 93.19 98 GLU A N 1
ATOM 785 C CA . GLU A 1 98 ? 8.902 2.331 -7.912 1.00 93.19 98 GLU A CA 1
ATOM 786 C C . GLU A 1 98 ? 7.997 3.525 -7.593 1.00 93.19 98 GLU A C 1
ATOM 788 O O . GLU A 1 98 ? 7.243 3.461 -6.627 1.00 93.19 98 GLU A O 1
ATOM 793 N N . GLU A 1 99 ? 8.015 4.577 -8.416 1.00 93.31 99 GLU A N 1
ATOM 794 C CA . GLU A 1 99 ? 7.172 5.762 -8.225 1.00 93.31 99 GLU A CA 1
ATOM 795 C C . GLU A 1 99 ? 5.694 5.378 -8.088 1.00 93.31 99 GLU A C 1
ATOM 797 O O . GLU A 1 99 ? 5.023 5.781 -7.139 1.00 93.31 99 GLU A O 1
ATOM 802 N N . SER A 1 100 ? 5.195 4.535 -8.993 1.00 95.25 100 SER A N 1
ATOM 803 C CA . SER A 1 100 ? 3.795 4.109 -8.973 1.00 95.25 100 SER A CA 1
ATOM 804 C C . SER A 1 100 ? 3.420 3.287 -7.733 1.00 95.25 100 SER A C 1
ATOM 806 O O . SER A 1 100 ? 2.325 3.446 -7.190 1.00 95.25 100 SER A O 1
ATOM 808 N N . LEU A 1 101 ? 4.329 2.431 -7.255 1.00 95.44 101 LEU A N 1
ATOM 809 C CA . LEU A 1 101 ? 4.115 1.605 -6.068 1.00 95.44 101 LEU A CA 1
ATOM 810 C C . LEU A 1 101 ? 4.186 2.442 -4.785 1.00 95.44 101 LEU A C 1
ATOM 812 O O . LEU A 1 101 ? 3.377 2.240 -3.878 1.00 95.44 10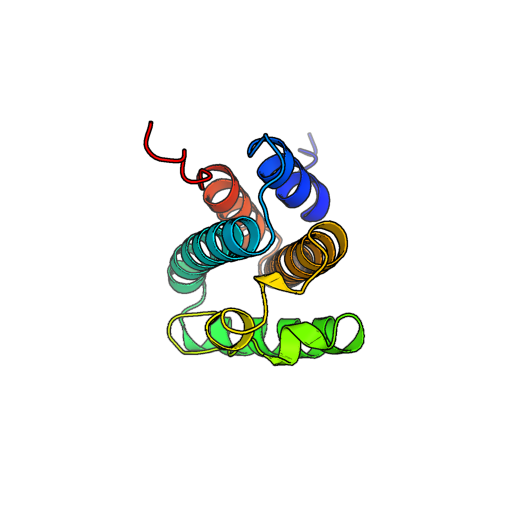1 LEU A O 1
ATOM 816 N N . VAL A 1 102 ? 5.092 3.423 -4.731 1.00 94.94 102 VAL A N 1
ATOM 817 C CA . VAL A 1 102 ? 5.164 4.416 -3.650 1.00 94.94 102 VAL A CA 1
ATOM 818 C C . VAL A 1 102 ? 3.845 5.180 -3.552 1.00 94.94 102 VAL A C 1
ATOM 820 O O . VAL A 1 102 ? 3.246 5.207 -2.478 1.00 94.94 102 VAL A O 1
ATOM 823 N N . VAL A 1 103 ? 3.341 5.716 -4.670 1.00 95.50 103 VAL A N 1
ATOM 824 C CA . VAL A 1 103 ? 2.058 6.438 -4.709 1.00 95.50 103 VAL A CA 1
ATOM 825 C C . VAL A 1 103 ? 0.909 5.564 -4.203 1.00 95.50 103 VAL A C 1
ATOM 827 O O . VAL A 1 103 ? 0.057 6.042 -3.454 1.00 95.50 103 VAL A O 1
ATOM 830 N N . LEU A 1 104 ? 0.885 4.276 -4.557 1.00 96.94 104 LEU A N 1
ATOM 831 C CA . LEU A 1 104 ? -0.153 3.360 -4.089 1.00 96.94 104 LEU A CA 1
ATOM 832 C C . LEU A 1 104 ? -0.149 3.199 -2.560 1.00 96.94 104 LEU A C 1
ATOM 834 O O . LEU A 1 104 ? -1.208 3.288 -1.933 1.00 96.94 104 LEU A O 1
ATOM 838 N N . VAL A 1 105 ? 1.025 2.991 -1.954 1.00 96.50 105 VAL A N 1
ATOM 839 C CA . VAL A 1 105 ? 1.157 2.876 -0.490 1.00 96.50 105 VAL A CA 1
ATOM 840 C C . VAL A 1 105 ? 0.791 4.195 0.191 1.00 96.50 105 VAL A C 1
ATOM 842 O O . VAL A 1 105 ? 0.041 4.201 1.168 1.00 96.50 105 VAL A O 1
ATOM 845 N N . GLU A 1 106 ? 1.281 5.319 -0.333 1.00 95.06 106 GLU A N 1
ATOM 846 C CA . GLU A 1 106 ? 1.010 6.655 0.201 1.00 95.06 106 GLU A CA 1
ATOM 847 C C . GLU A 1 106 ? -0.487 6.975 0.213 1.00 95.06 106 GLU A C 1
ATOM 849 O O . GLU A 1 106 ? -1.025 7.394 1.241 1.00 95.06 106 GLU A O 1
ATOM 854 N N . GLU A 1 107 ? -1.178 6.741 -0.904 1.00 95.62 107 GLU A N 1
ATOM 855 C CA . GLU A 1 107 ? -2.612 6.993 -1.022 1.00 95.62 107 GLU A CA 1
ATOM 856 C C . GLU A 1 107 ? -3.425 6.091 -0.094 1.00 95.62 107 GLU A C 1
ATOM 858 O O . GLU A 1 107 ? -4.404 6.547 0.507 1.00 95.62 107 GLU A O 1
ATOM 863 N N . TRP A 1 108 ? -3.009 4.836 0.082 1.00 95.81 108 TRP A N 1
ATOM 864 C CA . TRP A 1 108 ? -3.675 3.932 1.011 1.00 95.81 108 TRP A CA 1
ATOM 865 C C . TRP A 1 108 ? -3.523 4.393 2.462 1.00 95.81 108 TRP A C 1
ATOM 867 O O . TRP A 1 108 ? -4.525 4.547 3.167 1.00 95.81 108 TRP A O 1
ATOM 877 N N . LEU A 1 109 ? -2.296 4.709 2.889 1.00 94.62 109 LEU A N 1
ATOM 878 C CA . LEU A 1 109 ? -2.019 5.251 4.221 1.00 94.62 109 LEU A CA 1
ATOM 879 C C . LEU A 1 109 ? -2.758 6.570 4.462 1.00 94.62 109 LEU A C 1
ATOM 881 O O . LEU A 1 109 ? -3.283 6.780 5.554 1.00 94.62 109 LEU A O 1
ATOM 885 N N . ARG A 1 110 ? -2.846 7.439 3.449 1.00 93.88 110 ARG A N 1
ATOM 886 C CA . ARG A 1 110 ? -3.581 8.708 3.517 1.00 93.88 110 ARG A CA 1
ATOM 887 C C . ARG A 1 110 ? -5.079 8.488 3.727 1.00 93.88 110 ARG A C 1
ATOM 889 O O . ARG A 1 110 ? -5.685 9.170 4.550 1.00 93.88 110 ARG A O 1
ATOM 896 N N . VAL A 1 111 ? -5.695 7.557 2.994 1.00 94.94 111 VAL A N 1
ATOM 897 C CA . VAL A 1 111 ? -7.125 7.242 3.158 1.00 94.94 111 VAL A CA 1
ATOM 898 C C . VAL A 1 111 ? -7.393 6.629 4.531 1.00 94.94 111 VAL A C 1
ATOM 900 O O . VAL A 1 111 ? -8.337 7.040 5.202 1.00 94.94 111 VAL A O 1
ATOM 903 N N . LEU A 1 112 ? -6.548 5.705 4.989 1.00 93.50 112 LEU A N 1
ATOM 904 C CA . LEU A 1 112 ? -6.677 5.122 6.325 1.00 93.50 112 LEU A CA 1
ATOM 905 C C . LEU A 1 112 ? -6.465 6.161 7.428 1.00 93.50 112 LEU A C 1
ATOM 907 O O . LEU A 1 112 ? -7.216 6.168 8.402 1.00 93.50 112 LEU A O 1
ATOM 911 N N . GLY A 1 113 ? -5.499 7.066 7.268 1.00 91.69 113 GLY A N 1
ATOM 912 C CA . GLY A 1 113 ? -5.268 8.180 8.185 1.00 91.69 113 GLY A CA 1
ATOM 913 C C . GLY A 1 113 ? -6.502 9.069 8.311 1.00 91.69 113 GLY A C 1
ATOM 914 O O . GLY A 1 113 ? -7.008 9.272 9.415 1.00 91.69 113 GLY A O 1
ATOM 915 N N . ALA A 1 114 ? -7.084 9.463 7.176 1.00 92.62 114 ALA A N 1
ATOM 916 C CA . ALA A 1 114 ? -8.303 10.266 7.141 1.00 92.62 114 ALA A CA 1
ATOM 917 C C . ALA A 1 114 ? -9.514 9.577 7.799 1.00 92.62 114 ALA A C 1
ATOM 919 O O . ALA A 1 114 ? -10.324 10.249 8.433 1.00 92.62 114 ALA A O 1
ATOM 920 N N . LEU A 1 115 ? -9.648 8.252 7.667 1.00 92.62 115 LEU A N 1
ATOM 921 C CA . LEU A 1 115 ? -10.772 7.496 8.238 1.00 92.62 115 LEU A CA 1
ATOM 922 C C . LEU A 1 115 ? -10.602 7.171 9.727 1.00 92.62 115 LEU A C 1
ATOM 924 O O . LEU A 1 115 ? -11.593 6.972 10.423 1.00 92.62 115 LEU A O 1
ATOM 928 N N . THR A 1 116 ? -9.361 7.088 10.209 1.00 91.44 116 THR A N 1
ATOM 929 C CA . THR A 1 116 ? -9.044 6.617 11.570 1.00 91.44 116 THR A CA 1
ATOM 930 C C . THR A 1 116 ? -8.481 7.703 12.486 1.00 91.44 116 THR A C 1
ATOM 932 O O . THR A 1 116 ? -8.090 7.405 13.612 1.00 91.44 116 THR A O 1
ATOM 935 N N . GLY A 1 117 ? -8.416 8.955 12.022 1.00 89.00 117 GLY A N 1
ATOM 936 C CA . GLY A 1 117 ? -7.776 10.043 12.765 1.00 89.00 117 GLY A CA 1
ATOM 937 C C . GLY A 1 117 ? -6.275 9.810 12.960 1.00 89.00 117 GLY A C 1
ATOM 938 O O . GLY A 1 117 ? -5.755 10.041 14.045 1.00 89.00 117 GLY A O 1
ATOM 939 N N . GLU A 1 118 ? -5.597 9.303 11.928 1.00 88.88 118 GLU A N 1
ATOM 940 C CA . GLU A 1 118 ? -4.162 8.964 11.882 1.00 88.88 118 GLU A CA 1
ATOM 941 C C . GLU A 1 118 ? -3.684 7.817 12.793 1.00 88.88 118 GLU A C 1
ATOM 943 O O . GLU A 1 118 ? -2.534 7.389 12.680 1.00 88.88 118 GLU A O 1
ATOM 948 N N . VAL A 1 119 ? -4.544 7.253 13.648 1.00 88.88 119 VAL A N 1
ATOM 949 C CA . VAL A 1 119 ? -4.149 6.182 14.582 1.00 88.88 119 VAL A CA 1
ATOM 950 C C . VAL A 1 119 ? -3.668 4.938 13.834 1.00 88.88 119 VAL A C 1
ATOM 952 O O . VAL A 1 119 ? -2.614 4.382 14.146 1.00 88.88 119 VAL A O 1
ATOM 955 N N . LEU A 1 120 ? -4.420 4.495 12.822 1.00 89.75 120 LEU A N 1
ATOM 956 C CA . LEU A 1 120 ? -4.053 3.292 12.080 1.00 89.75 120 LEU A CA 1
ATOM 957 C C . LEU A 1 120 ? -2.900 3.551 11.110 1.00 89.75 120 LEU A C 1
ATOM 959 O O . LEU A 1 120 ? -2.011 2.713 10.998 1.00 89.75 120 LEU A O 1
ATOM 963 N N . SER A 1 121 ? -2.884 4.699 10.427 1.00 88.88 121 SER A N 1
ATOM 964 C CA . SER A 1 121 ? -1.799 5.046 9.499 1.00 88.88 121 SER A CA 1
ATOM 965 C C . SER A 1 121 ? -0.451 5.141 10.225 1.00 88.88 121 SER A C 1
ATOM 967 O O . SER A 1 121 ? 0.557 4.727 9.662 1.00 88.88 121 SER A O 1
ATOM 969 N N . ALA A 1 122 ? -0.422 5.618 11.477 1.00 88.88 122 ALA A N 1
ATOM 970 C CA . ALA A 1 122 ? 0.780 5.629 12.307 1.00 88.88 122 ALA A CA 1
ATOM 971 C C . ALA A 1 122 ? 1.297 4.218 12.603 1.00 88.88 122 ALA A C 1
ATOM 973 O O . ALA A 1 122 ? 2.444 3.921 12.278 1.00 88.88 122 ALA A O 1
ATOM 974 N N . ALA A 1 123 ? 0.439 3.329 13.110 1.00 90.19 123 ALA A N 1
ATOM 975 C CA . ALA A 1 123 ? 0.822 1.943 13.378 1.00 90.19 123 ALA A CA 1
ATOM 976 C C . ALA A 1 123 ? 1.282 1.211 12.104 1.00 90.19 123 ALA A C 1
ATOM 978 O O . ALA A 1 123 ? 2.217 0.422 12.126 1.00 90.19 123 ALA A O 1
ATOM 979 N N . LEU A 1 124 ? 0.649 1.492 10.967 1.00 91.31 124 LEU A N 1
ATOM 980 C CA . LEU A 1 124 ? 1.021 0.908 9.681 1.00 91.31 124 LEU A CA 1
ATOM 981 C C . LEU A 1 124 ? 2.384 1.388 9.167 1.00 91.31 124 LEU A C 1
ATOM 983 O O . LEU A 1 124 ? 3.121 0.614 8.561 1.00 91.31 124 LEU A O 1
ATOM 987 N N . ARG A 1 125 ? 2.748 2.646 9.421 1.00 90.62 125 ARG A N 1
ATOM 988 C CA . ARG A 1 125 ? 4.075 3.175 9.078 1.00 90.62 125 ARG A CA 1
ATOM 989 C C . ARG A 1 125 ? 5.191 2.456 9.841 1.00 90.62 125 ARG A C 1
ATOM 991 O O . ARG A 1 125 ? 6.235 2.197 9.252 1.00 90.62 125 ARG A O 1
ATOM 998 N N . GLU A 1 126 ? 4.960 2.100 11.103 1.00 90.19 126 GLU A N 1
ATOM 999 C CA . GLU A 1 126 ? 5.904 1.302 11.900 1.00 90.19 126 GLU A CA 1
ATOM 1000 C C . GLU A 1 126 ? 6.099 -0.099 11.309 1.00 90.19 126 GLU A C 1
ATOM 1002 O O . GLU A 1 126 ? 7.234 -0.535 11.124 1.00 90.19 126 GLU A O 1
ATOM 1007 N N . GLU A 1 127 ? 5.006 -0.768 10.928 1.00 92.50 127 GLU A N 1
ATOM 1008 C CA . GLU A 1 127 ? 5.067 -2.078 10.265 1.00 92.50 127 GLU A CA 1
ATOM 1009 C C . GLU A 1 127 ? 5.844 -2.015 8.950 1.00 92.50 127 GLU A C 1
ATOM 1011 O O . GLU A 1 127 ? 6.642 -2.902 8.662 1.00 92.50 127 GLU A O 1
ATOM 1016 N N . LEU A 1 128 ? 5.642 -0.956 8.156 1.00 91.44 128 LEU A N 1
ATOM 1017 C CA . LEU A 1 128 ? 6.356 -0.782 6.894 1.00 91.44 128 LEU A CA 1
ATOM 1018 C C . LEU A 1 128 ? 7.861 -0.624 7.122 1.00 91.44 128 LEU A C 1
ATOM 1020 O O . LEU A 1 128 ? 8.649 -1.286 6.455 1.00 91.44 128 LEU A O 1
ATOM 1024 N N . LEU A 1 129 ? 8.261 0.211 8.085 1.00 89.25 129 LEU A N 1
ATOM 1025 C CA . LEU A 1 129 ? 9.670 0.429 8.422 1.00 89.25 129 LEU A CA 1
ATOM 1026 C C . LEU A 1 129 ? 10.372 -0.847 8.911 1.00 89.25 129 LEU A C 1
ATOM 1028 O O . LEU A 1 129 ? 11.582 -0.966 8.737 1.00 89.25 129 LEU A O 1
ATOM 1032 N N . ALA A 1 130 ? 9.629 -1.801 9.478 1.00 88.56 130 ALA A N 1
ATOM 1033 C CA . ALA A 1 130 ? 10.152 -3.098 9.901 1.00 88.56 130 ALA A CA 1
ATOM 1034 C C . ALA A 1 130 ? 10.347 -4.103 8.745 1.00 88.56 130 ALA A C 1
ATOM 1036 O O . ALA A 1 130 ? 10.941 -5.163 8.950 1.00 88.56 130 ALA A O 1
ATOM 1037 N N . VAL A 1 131 ? 9.858 -3.812 7.532 1.00 88.19 131 VAL A N 1
ATOM 1038 C CA . VAL A 1 131 ? 10.044 -4.690 6.368 1.00 88.19 131 VAL A CA 1
ATOM 1039 C C . VAL A 1 131 ? 11.423 -4.466 5.760 1.00 88.19 131 VAL A C 1
ATOM 1041 O O . VAL A 1 131 ? 11.704 -3.403 5.212 1.00 88.19 131 VAL A O 1
ATOM 1044 N N . GLU A 1 132 ? 12.262 -5.497 5.782 1.00 80.88 132 GLU A N 1
ATOM 1045 C CA . GLU A 1 132 ? 13.583 -5.491 5.149 1.00 80.88 132 GLU A CA 1
ATOM 1046 C C . GLU A 1 132 ? 13.539 -5.981 3.688 1.00 80.88 132 GLU A C 1
ATOM 1048 O O . GLU A 1 132 ? 12.733 -6.833 3.292 1.00 80.88 132 GLU A O 1
ATOM 1053 N N . GLY A 1 133 ? 14.446 -5.453 2.865 1.00 66.31 133 GLY A N 1
ATOM 1054 C CA . GLY A 1 133 ? 14.769 -5.992 1.554 1.00 66.31 133 GLY A CA 1
ATOM 1055 C C . GLY A 1 133 ? 15.549 -7.292 1.712 1.00 66.31 133 GLY A C 1
ATOM 1056 O O . GLY A 1 133 ? 16.521 -7.362 2.459 1.00 66.31 133 GLY A O 1
ATOM 1057 N N . THR A 1 134 ? 15.141 -8.345 1.007 1.00 52.66 134 THR A N 1
ATOM 1058 C CA . THR A 1 134 ? 15.903 -9.594 0.943 1.00 52.66 134 THR A CA 1
ATOM 1059 C C . THR A 1 134 ? 17.326 -9.310 0.477 1.00 52.66 134 THR A C 1
ATOM 1061 O O . THR A 1 134 ? 17.550 -8.943 -0.675 1.00 52.66 134 THR A O 1
ATOM 1064 N N . ARG A 1 135 ? 18.297 -9.517 1.373 1.00 41.03 135 ARG A N 1
ATOM 1065 C CA . ARG A 1 135 ? 19.712 -9.621 1.015 1.00 41.03 135 ARG A CA 1
ATOM 1066 C C . ARG A 1 135 ? 19.844 -10.771 0.003 1.00 41.03 135 ARG A C 1
ATOM 1068 O O . ARG A 1 135 ? 19.366 -11.864 0.316 1.00 41.03 135 ARG A O 1
ATOM 1075 N N . PRO A 1 136 ? 20.462 -10.580 -1.177 1.00 34.06 136 PRO A N 1
ATOM 1076 C CA . PRO A 1 136 ? 20.732 -11.707 -2.060 1.00 34.06 136 PRO A CA 1
ATOM 1077 C C . PRO A 1 136 ? 21.590 -12.738 -1.304 1.00 34.06 136 PRO A C 1
ATOM 1079 O O . PRO A 1 136 ? 22.439 -12.334 -0.495 1.00 34.06 136 PRO A O 1
ATOM 1082 N N . PRO A 1 137 ? 21.373 -14.051 -1.508 1.00 32.91 137 PRO A N 1
ATOM 1083 C CA . PRO A 1 137 ? 22.268 -15.056 -0.951 1.00 32.91 137 PRO A CA 1
ATOM 1084 C C . PRO A 1 137 ? 23.694 -14.763 -1.443 1.00 32.91 137 PRO A C 1
ATOM 1086 O O . PRO A 1 137 ? 23.889 -14.441 -2.616 1.00 32.91 137 PRO A O 1
ATOM 1089 N N . ARG A 1 138 ? 24.655 -14.779 -0.512 1.00 36.75 138 ARG A N 1
ATOM 1090 C CA . ARG A 1 138 ? 26.087 -14.627 -0.810 1.00 36.75 138 ARG A CA 1
ATOM 1091 C C . ARG A 1 138 ? 26.601 -15.783 -1.654 1.00 36.75 138 ARG A C 1
ATOM 1093 O O . ARG A 1 138 ? 26.133 -16.916 -1.412 1.00 36.75 138 ARG A O 1
#

Organism: Myxococcus xanthus (strain DK1622) (NCBI:txid246197)

pLDDT: mean 87.96, std 14.32, range [32.91, 98.06]

Foldseek 3Di:
DDDPDDALLVLLVVLCVVAPDQDQLVLLLVLLVLLFLLLQVLVCVPPNQVVLLVLLVVLLVVLCVVVVQSVLWDQDSSGIDCVSCVVCSNVDDSVSSNVSSSSSSNSSLVSCCVVPVSPSSSVSSVSSSPRYRDDPDD